Protein AF-A0A9P9Z491-F1 (afdb_monomer_lite)

Sequence (140 aa):
MALYELAVFDPSDPVLDPMWRQGMFVIPFMTRLGITNSWGGWNISGGTVTNPGVACFGFGAFHVTGLYGPGIWVSDPYGLTGKVQAVNPAWGVDGFDPFVPGGIASHHIAAGTLGILAGLFHLSVRPPQRLYKGITYGQY

Structure (mmCIF, N/CA/C/O backbone):
data_AF-A0A9P9Z491-F1
#
_entry.id   AF-A0A9P9Z491-F1
#
loop_
_atom_site.group_PDB
_atom_site.id
_atom_site.type_symbol
_atom_site.label_atom_id
_atom_site.label_alt_id
_atom_site.label_comp_id
_atom_site.label_asym_id
_atom_site.label_entity_id
_atom_site.label_seq_id
_atom_site.pdbx_PDB_ins_code
_atom_site.Cartn_x
_atom_site.Cartn_y
_atom_site.Cartn_z
_atom_site.occupancy
_atom_site.B_iso_or_equiv
_atom_site.auth_seq_id
_atom_site.auth_comp_id
_atom_site.auth_asym_id
_atom_site.auth_atom_id
_atom_site.pdbx_PDB_model_num
ATOM 1 N N . MET A 1 1 ? -4.347 20.449 3.628 1.00 93.38 1 MET A N 1
ATOM 2 C CA . MET A 1 1 ? -5.494 19.524 3.729 1.00 93.38 1 MET A CA 1
ATOM 3 C C . MET A 1 1 ? -5.499 18.775 5.056 1.00 93.38 1 MET A C 1
ATOM 5 O O . MET A 1 1 ? -6.375 19.044 5.856 1.00 93.38 1 MET A O 1
ATOM 9 N N . ALA A 1 2 ? -4.488 17.947 5.347 1.00 87.31 2 ALA A N 1
ATOM 10 C CA . ALA A 1 2 ? -4.402 17.155 6.586 1.00 87.31 2 ALA A CA 1
ATOM 11 C C . ALA A 1 2 ? -4.655 17.939 7.890 1.00 87.31 2 ALA A C 1
ATOM 13 O O . ALA A 1 2 ? -5.445 17.513 8.721 1.00 87.31 2 ALA A O 1
ATOM 14 N N . LEU A 1 3 ? -4.025 19.109 8.047 1.00 90.94 3 LEU A N 1
ATOM 15 C CA . LEU A 1 3 ? -4.197 19.953 9.237 1.00 90.94 3 LEU A CA 1
ATOM 16 C C . LEU A 1 3 ? -5.621 20.504 9.392 1.00 90.94 3 LEU A C 1
ATOM 18 O O . LEU A 1 3 ? -6.074 20.690 10.513 1.00 90.94 3 LEU A O 1
ATOM 22 N N . TYR A 1 4 ? -6.310 20.771 8.279 1.00 94.69 4 TYR A N 1
ATOM 23 C CA . TYR A 1 4 ? -7.694 21.239 8.310 1.00 94.69 4 TYR A CA 1
ATOM 24 C C . TYR A 1 4 ? -8.618 20.119 8.780 1.00 94.69 4 TYR A C 1
ATOM 26 O O . TYR A 1 4 ? -9.371 20.327 9.721 1.00 94.69 4 TYR A O 1
ATOM 34 N N . GLU A 1 5 ? -8.495 18.927 8.186 1.00 93.56 5 GLU A N 1
ATOM 35 C CA . GLU A 1 5 ? -9.262 17.749 8.605 1.00 93.56 5 GLU A CA 1
ATOM 36 C C . GLU A 1 5 ? -9.045 17.440 10.086 1.00 93.56 5 GLU A C 1
ATOM 38 O O . GLU A 1 5 ? -10.010 17.288 10.820 1.00 93.56 5 GLU A O 1
ATOM 43 N N . LEU A 1 6 ? -7.798 17.470 10.566 1.00 88.69 6 LEU A N 1
ATOM 44 C CA . LEU A 1 6 ? -7.499 17.246 11.982 1.00 88.69 6 LEU A CA 1
ATOM 45 C C . LEU A 1 6 ? -8.142 18.285 12.918 1.00 88.69 6 LEU A C 1
ATOM 47 O O . LEU A 1 6 ? -8.464 17.954 14.053 1.00 88.69 6 LEU A O 1
ATOM 51 N N . ALA A 1 7 ? -8.313 19.531 12.470 1.00 91.06 7 ALA A N 1
ATOM 52 C CA . ALA A 1 7 ? -8.893 20.598 13.284 1.00 91.06 7 ALA A CA 1
ATOM 53 C C . ALA A 1 7 ? -10.424 20.514 13.407 1.00 91.06 7 ALA A C 1
ATOM 55 O O . ALA A 1 7 ? -10.982 21.118 14.321 1.00 91.06 7 ALA A O 1
ATOM 56 N N . VAL A 1 8 ? -11.096 19.811 12.489 1.0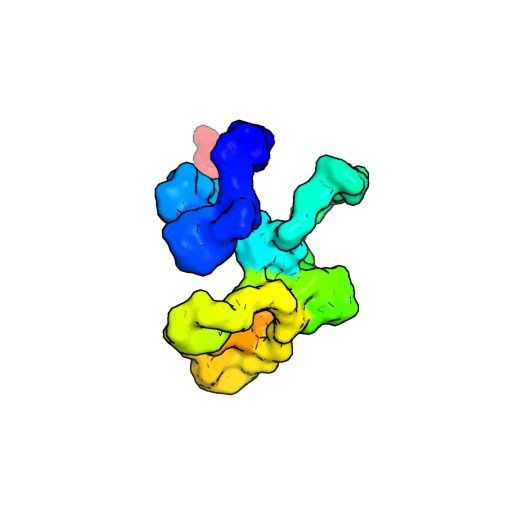0 93.62 8 VAL A N 1
ATOM 57 C CA . VAL A 1 8 ? -12.566 19.690 12.458 1.00 93.62 8 VAL A CA 1
ATOM 58 C C . VAL A 1 8 ? -13.068 18.267 12.715 1.00 93.62 8 VAL A C 1
ATOM 60 O O . VAL A 1 8 ? -14.266 18.086 12.900 1.00 93.62 8 VAL A O 1
ATOM 63 N N . PHE A 1 9 ? -12.178 17.272 12.713 1.00 89.31 9 PHE A N 1
ATOM 64 C CA . PHE A 1 9 ? -12.508 15.869 12.949 1.00 89.31 9 PHE A CA 1
ATOM 65 C C . PHE A 1 9 ? -12.934 15.628 14.404 1.00 89.31 9 PHE A C 1
ATOM 67 O O . PHE A 1 9 ? -12.196 15.967 15.331 1.00 89.31 9 PHE A O 1
ATOM 74 N N . ASP A 1 10 ? -14.092 14.994 14.595 1.00 89.56 10 ASP A N 1
ATOM 75 C CA . ASP A 1 10 ? -14.580 14.513 15.887 1.00 89.56 10 ASP A CA 1
ATOM 76 C C . ASP A 1 10 ? -14.258 13.012 16.049 1.00 89.56 10 ASP A C 1
ATOM 78 O O . ASP A 1 10 ? -14.845 12.172 15.366 1.00 89.56 10 ASP A O 1
ATOM 82 N N . PRO A 1 11 ? -13.329 12.628 16.941 1.00 89.31 11 PRO A N 1
ATOM 83 C CA . PRO A 1 11 ? -12.970 11.229 17.152 1.00 89.31 11 PRO A CA 1
ATOM 84 C C . PRO A 1 11 ? -13.866 10.495 18.170 1.00 89.31 11 PRO A C 1
ATOM 86 O O . PRO A 1 11 ? -13.538 9.364 18.533 1.00 89.31 11 PRO A O 1
ATOM 89 N N . SER A 1 12 ? -14.926 11.120 18.700 1.00 87.62 12 SER A N 1
ATOM 90 C CA . SER A 1 12 ? -15.662 10.618 19.872 1.00 87.62 12 SER A CA 1
ATOM 91 C C . SER A 1 12 ? -16.488 9.350 19.626 1.00 87.62 12 SER A C 1
ATOM 93 O O . SER A 1 12 ? -16.580 8.515 20.530 1.00 87.62 12 SER A O 1
ATOM 95 N N . ASP A 1 13 ? -17.044 9.170 18.424 1.00 86.94 13 ASP A N 1
ATOM 96 C CA . ASP A 1 13 ? -17.876 8.012 18.075 1.00 86.94 13 ASP A CA 1
ATOM 97 C C . ASP A 1 13 ? -17.468 7.381 16.730 1.00 86.94 13 ASP A C 1
ATOM 99 O O . ASP A 1 13 ? -18.005 7.723 15.673 1.00 86.94 13 ASP A O 1
ATOM 103 N N . PRO A 1 14 ? -16.556 6.392 16.739 1.00 84.81 14 PRO A N 1
ATOM 104 C CA . PRO A 1 14 ? -16.153 5.697 15.520 1.00 84.81 14 PRO A CA 1
ATOM 105 C C . PRO A 1 14 ? -17.231 4.750 14.962 1.00 84.81 14 PRO A C 1
ATOM 107 O O . PRO A 1 14 ? -17.039 4.212 13.870 1.00 84.81 14 PRO A O 1
ATOM 110 N N . VAL A 1 15 ? -18.330 4.507 15.689 1.00 83.38 15 VAL A N 1
ATOM 111 C CA . VAL A 1 15 ? -19.406 3.593 15.280 1.00 83.38 15 VAL A CA 1
ATOM 112 C C . VAL A 1 15 ? -20.465 4.344 14.479 1.00 83.38 15 VAL A C 1
ATOM 114 O O . VAL A 1 15 ? -20.801 3.928 13.368 1.00 83.38 15 VAL A O 1
ATOM 117 N N . LEU A 1 16 ? -21.001 5.440 15.022 1.00 92.25 16 LEU A N 1
ATOM 118 C CA . LEU A 1 16 ? -22.120 6.165 14.410 1.00 92.25 16 LEU A CA 1
ATOM 119 C C . LEU A 1 16 ? -21.699 7.435 13.670 1.00 92.25 16 LEU A C 1
ATOM 121 O O . LEU A 1 16 ? -22.436 7.859 12.772 1.00 92.25 16 LEU A O 1
ATOM 125 N N . ASP A 1 17 ? -20.524 7.989 13.977 1.00 90.69 17 ASP A N 1
ATOM 126 C CA . ASP A 1 17 ? -19.965 9.155 13.289 1.00 90.69 17 ASP A CA 1
ATOM 127 C C . ASP A 1 17 ? -18.506 8.957 12.815 1.00 90.69 17 ASP A C 1
ATOM 129 O O . ASP A 1 17 ? -17.597 9.695 13.188 1.00 90.69 17 ASP A O 1
ATOM 133 N N . PRO A 1 18 ? -18.232 7.944 11.973 1.00 88.81 18 PRO A N 1
ATOM 134 C CA . PRO A 1 18 ? -16.890 7.691 11.454 1.00 88.81 18 PRO A CA 1
ATOM 135 C C . PRO A 1 18 ? -16.416 8.765 10.458 1.00 88.81 18 PRO A C 1
ATOM 137 O O . PRO A 1 18 ? -17.203 9.486 9.848 1.00 88.81 18 PRO A O 1
ATOM 140 N N . MET A 1 19 ? -15.107 8.772 10.173 1.00 91.31 19 MET A N 1
ATOM 141 C CA . MET A 1 19 ? -14.422 9.743 9.294 1.00 91.31 19 MET A CA 1
ATOM 142 C C . MET A 1 19 ? -15.110 10.020 7.941 1.00 91.31 19 MET A C 1
ATOM 144 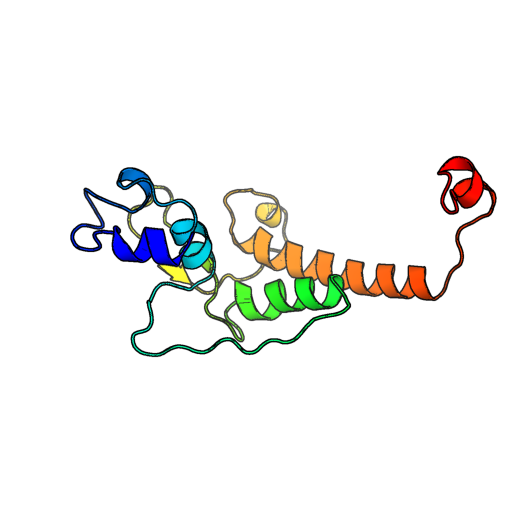O O . MET A 1 19 ? -15.073 11.144 7.443 1.00 91.31 19 MET A O 1
ATOM 148 N N . TRP A 1 20 ? -15.764 9.017 7.346 1.00 92.25 20 TRP A N 1
ATOM 149 C CA . TRP A 1 20 ? -16.459 9.156 6.063 1.00 92.25 20 TRP A CA 1
ATOM 150 C C . TRP A 1 20 ? -17.812 9.880 6.165 1.00 92.25 20 TRP A C 1
ATOM 152 O O . TRP A 1 20 ? -18.288 10.387 5.153 1.00 92.25 20 TRP A O 1
ATOM 162 N N . ARG A 1 21 ? -18.424 9.975 7.356 1.00 94.44 21 ARG A N 1
ATOM 163 C CA . ARG A 1 21 ? -19.617 10.809 7.601 1.00 94.44 21 ARG A CA 1
ATOM 164 C C . ARG A 1 21 ? -19.276 12.278 7.807 1.00 94.44 21 ARG A C 1
ATOM 166 O O . ARG A 1 21 ? -20.057 13.139 7.417 1.00 94.44 21 ARG A O 1
ATOM 173 N N . GLN A 1 22 ? -18.088 12.555 8.333 1.00 90.75 22 GLN A N 1
ATOM 174 C CA . GLN A 1 22 ? -17.620 13.911 8.628 1.00 90.75 22 GLN A CA 1
ATOM 175 C C . GLN A 1 22 ? -16.947 14.607 7.431 1.00 90.75 22 GLN A C 1
ATOM 177 O O . GLN A 1 22 ? -16.456 15.726 7.553 1.00 90.75 22 GLN A O 1
ATOM 182 N N . GLY A 1 23 ? -16.899 13.963 6.259 1.00 95.06 23 GLY A N 1
ATOM 183 C CA . GLY A 1 23 ? -16.290 14.536 5.054 1.00 95.06 23 GLY A CA 1
ATOM 184 C C . GLY A 1 23 ? -14.757 14.541 5.063 1.00 95.06 23 GLY A C 1
ATOM 185 O O . GLY A 1 23 ? -14.148 15.358 4.373 1.00 95.06 23 GLY A O 1
ATOM 186 N N . MET A 1 24 ? -14.122 13.648 5.832 1.00 91.56 24 MET A N 1
ATOM 187 C CA . MET A 1 24 ? -12.662 13.525 5.846 1.00 91.56 24 MET A CA 1
ATOM 188 C C . MET A 1 24 ? -12.174 12.857 4.559 1.00 91.56 24 MET A C 1
ATOM 190 O O . MET A 1 24 ? -12.639 11.774 4.199 1.00 91.56 24 MET A O 1
ATOM 194 N N . PHE A 1 25 ? -11.218 13.481 3.872 1.00 94.31 25 PHE A N 1
ATOM 195 C CA . PHE A 1 25 ? -10.713 13.017 2.585 1.00 94.31 25 PHE A CA 1
ATOM 196 C C . PHE A 1 25 ? -9.311 12.418 2.680 1.00 94.31 25 PHE A C 1
ATOM 198 O O . PHE A 1 25 ? -9.081 11.352 2.119 1.00 94.31 25 PHE A O 1
ATOM 205 N N . VAL A 1 26 ? -8.373 13.049 3.392 1.00 92.56 26 VAL A N 1
ATOM 206 C CA . VAL A 1 26 ? -6.978 12.585 3.475 1.00 92.56 26 VAL A CA 1
ATOM 207 C C . VAL A 1 26 ? -6.692 11.703 4.692 1.00 92.56 26 VAL A C 1
ATOM 209 O O . VAL A 1 26 ? -5.807 10.849 4.607 1.00 92.56 26 VAL A O 1
ATOM 212 N N . ILE A 1 27 ? -7.447 11.836 5.789 1.00 82.75 27 ILE A N 1
ATOM 213 C CA . ILE A 1 27 ? -7.328 10.962 6.973 1.00 82.75 27 ILE A CA 1
ATOM 214 C C . ILE A 1 27 ? -7.498 9.465 6.623 1.00 82.75 27 ILE A C 1
ATOM 216 O O . ILE A 1 27 ? -6.644 8.684 7.050 1.00 82.75 27 ILE A O 1
ATOM 220 N N . PRO A 1 28 ? -8.476 9.028 5.796 1.00 87.62 28 PRO A N 1
ATOM 221 C CA . PRO A 1 28 ? -8.592 7.622 5.388 1.00 87.62 28 PRO A CA 1
ATOM 222 C C . PRO A 1 28 ? -7.340 7.051 4.697 1.00 87.62 28 PRO A C 1
ATOM 224 O O . PRO A 1 28 ? -7.022 5.871 4.837 1.00 87.62 28 PRO A O 1
ATOM 227 N N . PHE A 1 29 ? -6.596 7.873 3.947 1.00 89.44 29 PHE A N 1
ATOM 228 C CA . PHE A 1 29 ? -5.366 7.429 3.279 1.00 89.44 29 PHE A CA 1
ATOM 229 C C . PHE A 1 29 ? -4.208 7.254 4.265 1.00 89.44 29 PHE A C 1
ATOM 231 O O . PHE A 1 29 ? -3.390 6.350 4.098 1.00 89.44 29 PHE A O 1
ATOM 238 N N . MET A 1 30 ? -4.148 8.090 5.304 1.00 86.12 30 MET A N 1
ATOM 239 C CA . MET A 1 30 ? -3.152 7.976 6.373 1.00 86.12 30 MET A CA 1
ATOM 240 C C . MET A 1 30 ? -3.408 6.729 7.227 1.00 86.12 30 MET A C 1
ATOM 242 O O . MET A 1 30 ? -2.491 5.933 7.448 1.00 86.12 30 MET A O 1
ATOM 246 N N . THR A 1 31 ? -4.662 6.506 7.635 1.00 78.38 31 THR A N 1
ATOM 247 C CA . THR A 1 31 ? -5.053 5.345 8.454 1.00 78.38 31 THR A CA 1
ATOM 248 C C . THR A 1 31 ? -4.876 4.027 7.706 1.00 78.38 31 THR A C 1
ATOM 250 O O . THR A 1 31 ? -4.430 3.043 8.299 1.00 78.38 31 THR A O 1
ATOM 253 N N . ARG A 1 32 ? -5.098 4.014 6.382 1.00 87.12 32 ARG A N 1
ATOM 254 C CA . ARG A 1 32 ? -4.829 2.853 5.517 1.00 87.12 32 ARG A CA 1
ATOM 255 C C . ARG A 1 32 ? -3.388 2.343 5.615 1.00 87.12 32 ARG A C 1
ATOM 257 O O . ARG A 1 32 ? -3.169 1.138 5.498 1.00 87.12 32 ARG A O 1
ATOM 264 N N . LEU A 1 33 ? -2.420 3.238 5.809 1.00 87.69 33 LEU A N 1
ATOM 265 C CA . LEU A 1 33 ? -0.987 2.923 5.810 1.00 87.69 33 LEU A CA 1
ATOM 266 C C . LEU A 1 33 ? -0.375 2.839 7.213 1.00 87.69 33 LEU A C 1
ATOM 268 O O . LEU A 1 33 ? 0.847 2.836 7.346 1.00 87.69 33 LEU A O 1
ATOM 272 N N . GLY A 1 34 ? -1.203 2.748 8.253 1.00 74.75 34 GLY A N 1
ATOM 273 C CA . GLY A 1 34 ? -0.722 2.535 9.615 1.00 74.75 34 GLY A CA 1
ATOM 274 C C . GLY A 1 34 ? -0.544 3.801 10.448 1.00 74.75 34 GLY A C 1
ATOM 275 O O . GLY A 1 34 ? -0.110 3.702 11.593 1.00 74.75 34 GLY A O 1
ATOM 276 N N . ILE A 1 35 ? -0.902 4.981 9.929 1.00 74.44 35 ILE A N 1
ATOM 277 C CA . ILE A 1 35 ? -0.940 6.212 10.729 1.00 74.44 35 ILE A CA 1
ATOM 278 C C . ILE A 1 35 ? -2.306 6.290 11.416 1.00 74.44 35 ILE A C 1
ATOM 280 O O . ILE A 1 35 ? -3.258 6.847 10.876 1.00 74.44 35 ILE A O 1
ATOM 284 N N . THR A 1 36 ? -2.412 5.694 12.603 1.00 63.44 36 THR A N 1
ATOM 285 C CA . THR A 1 36 ? -3.654 5.681 13.404 1.00 63.44 36 THR A CA 1
ATOM 286 C C . THR A 1 36 ? -3.641 6.668 14.566 1.00 63.44 36 THR A C 1
ATOM 288 O O . THR A 1 36 ? -4.670 6.865 15.201 1.00 63.44 36 THR A O 1
ATOM 291 N N . ASN A 1 37 ? -2.492 7.288 14.847 1.00 50.97 37 ASN A N 1
ATOM 292 C CA . ASN A 1 37 ? -2.288 8.164 15.996 1.00 50.97 37 ASN A CA 1
ATOM 293 C C . ASN A 1 37 ? -1.740 9.518 15.514 1.00 50.97 37 ASN A C 1
ATOM 295 O O . ASN A 1 37 ? -0.849 9.550 14.664 1.00 50.97 37 ASN A O 1
ATOM 299 N N . SER A 1 38 ? -2.265 10.629 16.042 1.00 43.88 38 SER A N 1
ATOM 300 C CA . SER A 1 38 ? -1.726 11.974 15.793 1.00 43.88 38 SER A CA 1
ATOM 301 C C . SER A 1 38 ? -0.579 12.278 16.754 1.00 43.88 38 SER A C 1
ATOM 303 O O . SER A 1 38 ? -0.350 11.543 17.720 1.00 43.88 38 SER A O 1
ATOM 305 N N . TRP A 1 39 ? 0.131 13.381 16.514 1.00 46.91 39 TRP A N 1
ATOM 306 C CA . TRP A 1 39 ? 1.210 13.761 17.392 1.00 46.91 39 TRP A CA 1
ATOM 307 C C . TRP A 1 39 ? 1.211 15.280 17.771 1.00 46.91 39 TRP A C 1
ATOM 309 O O . TRP A 1 39 ? 1.261 16.147 16.917 1.00 46.91 39 TRP A O 1
ATOM 319 N N . GLY A 1 40 ? 1.203 15.741 19.026 1.00 53.09 40 GLY A N 1
ATOM 320 C CA . GLY A 1 40 ? 1.228 14.990 20.280 1.00 53.09 40 GLY A CA 1
ATOM 321 C C . GLY A 1 40 ? 2.508 14.172 20.503 1.00 53.09 40 GLY A C 1
ATOM 322 O O . GLY A 1 40 ? 2.532 13.399 21.451 1.00 53.09 40 GLY A O 1
ATOM 323 N N . GLY A 1 41 ? 3.534 14.318 19.630 1.00 37.03 41 GLY A N 1
ATOM 324 C CA . GLY A 1 41 ? 4.777 13.506 19.538 1.00 37.03 41 GLY A CA 1
ATOM 325 C C . GLY A 1 41 ? 5.249 12.989 18.135 1.00 37.03 41 GLY A C 1
ATOM 326 O O . GLY A 1 41 ? 5.239 11.777 17.973 1.00 37.03 41 GLY A O 1
ATOM 327 N N . TRP A 1 42 ? 5.635 13.834 17.138 1.00 35.41 42 TRP A N 1
ATOM 328 C CA . TRP A 1 42 ? 5.964 13.453 15.719 1.00 35.41 42 TRP A CA 1
ATOM 329 C C . TRP A 1 42 ? 7.409 13.598 15.183 1.00 35.41 42 TRP A C 1
ATOM 331 O O . TRP A 1 42 ? 8.200 14.307 15.790 1.00 35.41 42 TRP A O 1
ATOM 341 N N . ASN A 1 43 ? 7.729 12.988 14.006 1.00 36.59 43 ASN A N 1
ATOM 342 C CA . ASN A 1 43 ? 8.908 13.227 13.118 1.00 36.59 43 ASN A CA 1
ATOM 343 C C . ASN A 1 43 ? 8.665 12.907 11.597 1.00 36.59 43 ASN A C 1
ATOM 345 O O . ASN A 1 43 ? 7.961 11.955 11.269 1.00 36.59 43 ASN A O 1
ATOM 349 N N . ILE A 1 44 ? 9.307 13.671 10.685 1.00 44.28 44 ILE A N 1
ATOM 350 C CA . ILE A 1 44 ? 9.365 13.542 9.212 1.00 44.28 44 ILE A CA 1
ATOM 351 C C . ILE A 1 44 ? 10.839 13.558 8.706 1.00 44.28 44 ILE A C 1
ATOM 353 O O . ILE A 1 44 ? 11.471 14.607 8.601 1.00 44.28 44 ILE A O 1
ATOM 357 N N . SER A 1 45 ? 11.443 12.404 8.396 1.00 36.38 45 SER A N 1
ATOM 358 C CA . SER A 1 45 ? 12.830 12.341 7.890 1.00 36.38 45 SER A CA 1
ATOM 359 C C . SER A 1 45 ? 12.872 12.253 6.359 1.00 36.38 45 SER A C 1
ATOM 361 O O . SER A 1 45 ? 12.700 11.197 5.753 1.00 36.38 45 SER A O 1
ATOM 363 N N . GLY A 1 46 ? 13.097 13.416 5.739 1.00 35.56 46 GLY A N 1
ATOM 364 C CA . GLY A 1 46 ? 13.162 13.632 4.293 1.00 35.56 46 GLY A CA 1
ATOM 365 C C . GLY A 1 46 ? 14.346 12.957 3.597 1.00 35.56 46 GLY A C 1
ATOM 366 O O . GLY A 1 46 ? 15.409 13.553 3.444 1.00 35.56 46 GLY A O 1
ATOM 367 N N . GLY A 1 47 ? 14.122 11.741 3.099 1.00 34.88 47 GLY A N 1
ATOM 368 C CA . GLY A 1 47 ? 14.987 11.071 2.130 1.00 34.88 47 GLY A CA 1
ATOM 369 C C . GLY A 1 47 ? 14.298 10.940 0.771 1.00 34.88 47 GLY A C 1
ATOM 370 O O . GLY A 1 47 ? 13.190 10.421 0.671 1.00 34.88 47 GLY A O 1
ATOM 371 N N . THR A 1 48 ? 14.956 11.389 -0.293 1.00 35.34 48 THR A N 1
ATOM 372 C CA . THR A 1 48 ? 14.524 11.150 -1.676 1.00 35.34 48 THR A CA 1
ATOM 373 C C . THR A 1 48 ? 15.060 9.804 -2.164 1.00 35.34 48 THR A C 1
ATOM 375 O O . THR A 1 48 ? 16.275 9.618 -2.223 1.00 35.34 48 THR A O 1
ATOM 378 N N . VAL A 1 49 ? 14.178 8.876 -2.552 1.00 41.25 49 VAL A N 1
ATOM 379 C CA . VAL A 1 49 ? 14.566 7.607 -3.194 1.00 41.25 49 VAL A CA 1
ATOM 380 C C . VAL 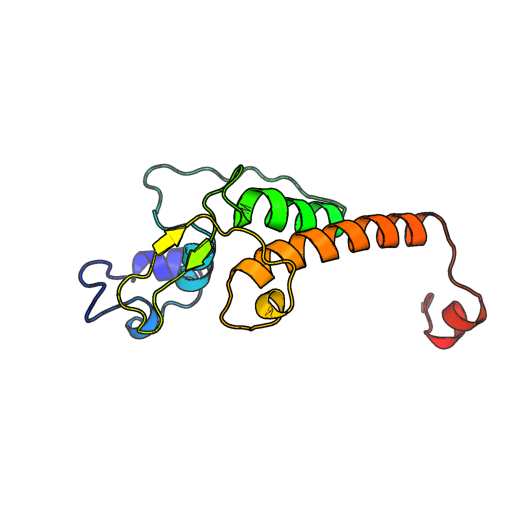A 1 49 ? 14.561 7.796 -4.714 1.00 41.25 49 VAL A C 1
ATOM 382 O O . VAL A 1 49 ? 13.514 8.020 -5.313 1.00 41.25 49 VAL A O 1
ATOM 385 N N . THR A 1 50 ? 15.730 7.703 -5.349 1.00 50.81 50 THR A N 1
ATOM 386 C CA . THR A 1 50 ? 15.944 7.939 -6.793 1.00 50.81 50 THR A CA 1
ATOM 387 C C . THR A 1 50 ? 15.714 6.707 -7.683 1.00 50.81 50 THR A C 1
ATOM 389 O O . THR A 1 50 ? 16.011 6.745 -8.874 1.00 50.81 50 THR A O 1
ATOM 392 N N . ASN A 1 51 ? 15.141 5.619 -7.152 1.00 64.62 51 ASN A N 1
ATOM 393 C CA . ASN A 1 51 ? 14.723 4.459 -7.944 1.00 64.62 51 ASN A CA 1
ATOM 394 C C . ASN A 1 51 ? 13.326 3.966 -7.504 1.00 64.62 51 ASN A C 1
ATOM 396 O O . ASN A 1 51 ? 13.202 3.418 -6.403 1.00 64.62 51 ASN A O 1
ATOM 400 N N . PRO A 1 52 ? 12.278 4.113 -8.342 1.00 72.62 52 PRO A N 1
ATOM 401 C CA . PRO A 1 52 ? 10.915 3.711 -7.989 1.00 72.62 52 PRO A CA 1
ATOM 402 C C . PRO A 1 52 ? 10.782 2.203 -7.723 1.00 72.62 52 PRO A C 1
ATOM 404 O O . PRO A 1 52 ? 9.940 1.805 -6.923 1.00 72.62 52 PRO A O 1
ATOM 407 N N . GLY A 1 53 ? 11.639 1.363 -8.319 1.00 77.19 53 GLY A N 1
ATOM 408 C CA . GLY A 1 53 ? 11.670 -0.077 -8.048 1.00 77.19 53 GLY A CA 1
ATOM 409 C C . GLY A 1 53 ? 12.138 -0.405 -6.627 1.00 77.19 53 GLY A C 1
ATOM 410 O O . GLY A 1 53 ? 11.519 -1.220 -5.949 1.00 77.19 53 GLY A O 1
ATOM 411 N N . VAL A 1 54 ? 13.176 0.285 -6.135 1.00 78.94 54 VAL A N 1
ATOM 412 C CA . VAL A 1 54 ? 13.674 0.121 -4.753 1.00 78.94 54 VAL A CA 1
ATOM 413 C C . VAL A 1 54 ? 12.630 0.591 -3.742 1.00 78.94 54 VAL A C 1
ATOM 415 O O . VAL A 1 54 ? 12.384 -0.099 -2.754 1.00 78.94 54 VAL A O 1
ATOM 418 N N . ALA A 1 55 ? 11.977 1.727 -4.009 1.00 82.69 55 ALA A N 1
ATOM 419 C CA . ALA A 1 55 ? 10.900 2.235 -3.161 1.00 82.69 55 ALA A CA 1
ATOM 420 C C . ALA A 1 55 ? 9.709 1.261 -3.103 1.00 82.69 55 ALA A C 1
ATOM 422 O O . ALA A 1 55 ? 9.226 0.944 -2.018 1.00 82.69 55 ALA A O 1
ATOM 423 N N . CYS A 1 56 ? 9.274 0.746 -4.259 1.00 88.31 56 CYS A N 1
ATOM 424 C CA . CYS A 1 56 ? 8.166 -0.204 -4.360 1.00 88.31 56 CYS A CA 1
ATOM 425 C C . CYS A 1 56 ? 8.472 -1.520 -3.629 1.00 88.31 56 CYS A C 1
ATOM 427 O O . CYS A 1 56 ? 7.679 -1.964 -2.797 1.00 88.31 56 CYS A O 1
ATOM 429 N N 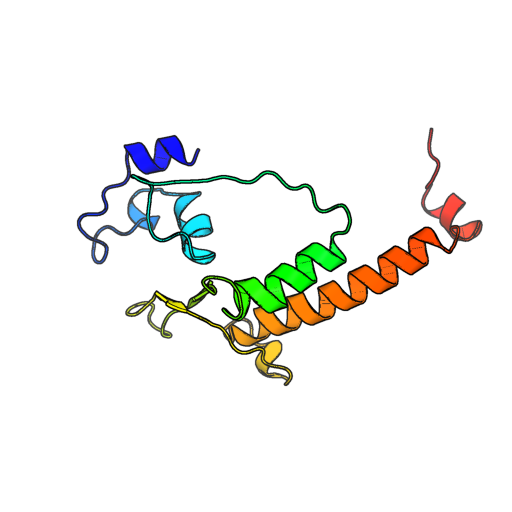. PHE A 1 57 ? 9.661 -2.090 -3.860 1.00 92.31 57 PHE A N 1
ATOM 430 C CA . PHE A 1 57 ? 10.103 -3.297 -3.165 1.00 92.31 57 PHE A CA 1
ATOM 431 C C . PHE A 1 57 ? 10.148 -3.075 -1.652 1.00 92.31 57 PHE A C 1
ATOM 433 O O . PHE A 1 57 ? 9.602 -3.879 -0.903 1.00 92.31 57 PHE A O 1
ATOM 440 N N . GLY A 1 58 ? 10.755 -1.974 -1.198 1.00 90.56 58 GLY A N 1
ATOM 441 C CA . GLY A 1 58 ? 10.862 -1.665 0.225 1.00 90.56 58 GLY A CA 1
ATOM 442 C C . GLY A 1 58 ? 9.498 -1.492 0.897 1.00 90.56 58 GLY A C 1
ATOM 443 O O . GLY A 1 58 ? 9.273 -2.025 1.983 1.00 90.56 58 GLY A O 1
ATOM 444 N N . PHE A 1 59 ? 8.557 -0.821 0.228 1.00 92.75 59 PHE A N 1
ATOM 445 C CA . PHE A 1 59 ? 7.187 -0.687 0.717 1.00 92.75 59 PHE A CA 1
ATOM 446 C C . PHE A 1 59 ? 6.506 -2.055 0.885 1.00 92.75 59 PHE A C 1
ATOM 448 O O . PHE A 1 59 ? 5.975 -2.345 1.955 1.00 92.75 59 PHE A O 1
ATOM 455 N N . GLY A 1 60 ? 6.578 -2.931 -0.120 1.00 95.06 60 GLY A N 1
ATOM 456 C CA . GLY A 1 60 ? 6.005 -4.277 -0.031 1.00 95.06 60 GLY A CA 1
ATOM 457 C C . GLY A 1 60 ? 6.687 -5.154 1.020 1.00 95.06 60 GLY A C 1
ATOM 458 O O . GLY A 1 60 ? 6.019 -5.727 1.874 1.00 95.06 60 GLY A O 1
ATOM 459 N N . ALA A 1 61 ? 8.017 -5.238 0.972 1.00 96.81 61 ALA A N 1
ATOM 460 C CA . ALA A 1 61 ? 8.816 -6.174 1.759 1.00 96.81 61 ALA A CA 1
ATOM 461 C C . ALA A 1 61 ? 8.914 -5.815 3.246 1.00 96.81 61 ALA A C 1
ATOM 463 O O . ALA A 1 61 ? 9.060 -6.722 4.066 1.00 96.81 61 ALA A O 1
ATOM 464 N N . PHE A 1 62 ? 8.843 -4.526 3.593 1.00 95.62 62 PHE A N 1
ATOM 465 C CA . PHE A 1 62 ? 9.041 -4.056 4.966 1.00 95.62 62 PHE A CA 1
ATOM 466 C C . PHE A 1 62 ? 7.800 -3.402 5.567 1.00 95.62 62 PHE A C 1
ATOM 468 O O . PHE A 1 62 ? 7.432 -3.738 6.694 1.00 95.62 62 PHE A O 1
ATOM 475 N N . HIS A 1 63 ? 7.160 -2.475 4.843 1.00 93.94 63 HIS A N 1
ATOM 476 C CA . HIS A 1 63 ? 6.024 -1.714 5.375 1.00 93.94 63 HIS A CA 1
ATOM 477 C C . HIS A 1 63 ? 4.756 -2.561 5.428 1.00 93.94 63 HIS A C 1
ATOM 479 O O . HIS A 1 63 ? 4.177 -2.710 6.499 1.00 93.94 63 HIS A O 1
ATOM 485 N N . VAL A 1 64 ? 4.341 -3.142 4.296 1.00 96.88 64 VAL A N 1
ATOM 486 C CA . VAL A 1 64 ? 3.078 -3.897 4.178 1.00 96.88 64 VAL A CA 1
ATOM 487 C C . VAL A 1 64 ? 3.124 -5.221 4.944 1.00 96.88 64 VAL A C 1
ATOM 489 O O . VAL A 1 64 ? 2.161 -5.584 5.619 1.00 96.88 64 VAL A O 1
ATOM 492 N N . THR A 1 65 ? 4.250 -5.932 4.882 1.00 97.75 65 THR A N 1
ATOM 493 C CA . THR A 1 65 ? 4.447 -7.202 5.604 1.00 97.75 65 THR A CA 1
ATOM 494 C C . THR A 1 65 ? 4.503 -7.035 7.116 1.00 97.75 65 THR A C 1
ATOM 496 O O . THR A 1 65 ? 4.405 -8.021 7.838 1.00 97.75 65 THR A O 1
ATOM 499 N N . GLY A 1 66 ? 4.692 -5.809 7.609 1.00 95.44 66 GLY A N 1
ATOM 500 C CA . GLY A 1 66 ? 4.933 -5.546 9.020 1.00 95.44 66 GLY A CA 1
ATOM 501 C C . GLY A 1 66 ? 6.315 -5.991 9.513 1.00 95.44 66 GLY A C 1
ATOM 502 O O . GLY A 1 66 ? 6.571 -5.939 10.711 1.00 95.44 66 GLY A O 1
ATOM 503 N N . LEU A 1 67 ? 7.219 -6.421 8.620 1.00 95.69 67 LEU A N 1
ATOM 504 C CA . LEU A 1 67 ? 8.567 -6.863 9.001 1.00 95.69 67 LEU A CA 1
ATOM 505 C C . LEU A 1 67 ? 9.398 -5.716 9.596 1.00 95.69 67 LEU A C 1
ATOM 507 O O . LEU A 1 67 ? 10.174 -5.927 10.525 1.00 95.69 67 LEU A O 1
ATOM 511 N N . TYR A 1 68 ? 9.247 -4.507 9.051 1.00 93.69 68 TYR A N 1
ATOM 512 C CA . TYR A 1 68 ? 9.907 -3.298 9.556 1.00 93.69 68 TYR A CA 1
ATOM 513 C C . TYR A 1 68 ? 9.013 -2.055 9.405 1.00 93.69 68 TYR A C 1
ATOM 515 O O . TYR A 1 68 ? 9.479 -0.938 9.197 1.00 93.69 68 TYR A O 1
ATOM 523 N N . GLY A 1 69 ? 7.699 -2.256 9.480 1.00 92.56 69 GLY A N 1
ATOM 524 C CA . GLY A 1 69 ? 6.695 -1.203 9.407 1.00 92.56 69 GLY A CA 1
ATOM 525 C C . GLY A 1 69 ? 5.395 -1.629 10.087 1.00 92.56 69 GLY A C 1
ATOM 526 O O . GLY A 1 69 ? 5.317 -2.726 10.634 1.00 92.56 69 GLY A O 1
ATOM 527 N N . PRO A 1 70 ? 4.370 -0.767 10.091 1.00 91.56 70 PRO A N 1
ATOM 528 C CA . PRO A 1 70 ? 3.136 -1.024 10.828 1.00 91.56 70 PRO A CA 1
ATOM 529 C C . PRO A 1 70 ? 2.206 -2.039 10.145 1.00 91.56 70 PRO A C 1
ATOM 531 O O . PRO A 1 70 ? 1.251 -2.493 10.768 1.00 91.56 70 PRO A O 1
ATOM 534 N N . GLY A 1 71 ? 2.449 -2.397 8.882 1.00 96.25 71 GLY A N 1
ATOM 535 C CA . GLY A 1 71 ? 1.472 -3.097 8.055 1.00 96.25 71 GLY A CA 1
ATOM 536 C C . GLY A 1 71 ? 0.470 -2.132 7.422 1.00 96.25 71 GLY A C 1
ATOM 537 O O . GLY A 1 71 ? 0.756 -0.949 7.212 1.00 96.25 71 GLY A O 1
ATOM 538 N N . ILE A 1 72 ? -0.715 -2.642 7.094 1.00 96.38 72 ILE A N 1
ATOM 539 C CA . ILE A 1 72 ? -1.794 -1.869 6.466 1.00 96.38 72 ILE A CA 1
ATOM 540 C C . ILE A 1 72 ? -3.134 -2.148 7.143 1.00 96.38 72 ILE A C 1
ATOM 542 O O . ILE A 1 72 ? -3.282 -3.110 7.897 1.00 96.38 72 ILE A O 1
ATOM 546 N N . TRP A 1 73 ? -4.123 -1.301 6.871 1.00 95.50 73 TRP A N 1
ATOM 547 C CA . TRP A 1 73 ? -5.494 -1.532 7.311 1.00 95.50 73 TRP A CA 1
ATOM 548 C C . TRP A 1 73 ? -6.112 -2.757 6.633 1.00 95.50 73 TRP A C 1
ATOM 550 O O . TRP A 1 73 ? -6.075 -2.888 5.408 1.00 95.50 73 TRP A O 1
ATOM 560 N N . VAL A 1 74 ? -6.737 -3.615 7.435 1.00 95.19 74 VAL A N 1
ATOM 561 C CA . VAL A 1 74 ? -7.521 -4.774 7.002 1.00 95.19 74 VAL A CA 1
ATOM 562 C C . VAL A 1 74 ? -8.749 -4.881 7.909 1.00 95.19 74 VAL A C 1
ATOM 564 O O . VAL A 1 74 ? -8.685 -4.545 9.092 1.00 95.19 74 VAL A O 1
ATOM 567 N N . SER A 1 75 ? -9.869 -5.361 7.377 1.00 94.19 75 SER A N 1
ATOM 568 C CA . SER A 1 75 ? -11.098 -5.596 8.139 1.00 94.19 75 SER A CA 1
ATOM 569 C C . SER A 1 75 ? -11.663 -6.985 7.883 1.00 94.19 75 SER A C 1
ATOM 571 O O . SER A 1 75 ? -11.242 -7.691 6.968 1.00 94.19 75 SER A O 1
ATOM 573 N N . ASP A 1 76 ? -12.637 -7.370 8.700 1.00 95.31 76 ASP A N 1
ATOM 574 C CA . ASP A 1 76 ? -13.545 -8.463 8.379 1.00 95.31 76 ASP A CA 1
ATOM 575 C C . ASP A 1 76 ? -14.457 -8.085 7.187 1.00 95.31 76 ASP A C 1
ATOM 577 O O . ASP A 1 76 ? -14.544 -6.902 6.824 1.00 95.31 76 ASP A O 1
ATOM 581 N N . PRO A 1 77 ? -15.168 -9.063 6.593 1.00 97.25 77 PRO A N 1
ATOM 582 C CA . PRO A 1 77 ? -16.038 -8.827 5.439 1.00 97.25 77 PRO A CA 1
ATOM 583 C C . PRO A 1 77 ? -17.195 -7.848 5.680 1.00 97.25 77 PRO A C 1
ATOM 585 O O . PRO A 1 77 ? -17.754 -7.333 4.716 1.00 97.25 77 PRO A O 1
ATOM 588 N N . TYR A 1 78 ? -17.565 -7.592 6.938 1.00 96.31 78 TYR A N 1
ATOM 589 C CA . TYR A 1 78 ? -18.648 -6.680 7.307 1.00 96.31 78 TYR A CA 1
ATOM 590 C C . TYR A 1 78 ? -18.140 -5.307 7.773 1.00 96.31 78 TYR A C 1
ATOM 592 O O . TYR A 1 78 ? -18.951 -4.427 8.052 1.00 96.31 78 TYR A O 1
ATOM 600 N N . GLY A 1 79 ? -16.819 -5.096 7.840 1.00 92.56 79 GLY A N 1
ATOM 601 C CA . GLY A 1 79 ? -16.222 -3.811 8.209 1.00 92.56 79 GLY A CA 1
ATOM 602 C C . GLY A 1 79 ? -16.406 -3.425 9.681 1.00 92.56 79 GLY A C 1
ATOM 603 O O . GLY A 1 79 ? -16.425 -2.238 9.995 1.00 92.56 79 GLY A O 1
ATOM 604 N N . LEU A 1 80 ? -16.546 -4.402 10.579 1.00 88.75 80 LEU A N 1
ATOM 605 C CA . LEU A 1 80 ? -16.845 -4.197 12.002 1.00 88.75 80 LEU A CA 1
ATOM 606 C C . LEU A 1 80 ? -15.595 -4.191 12.894 1.00 88.75 80 LEU A C 1
ATOM 608 O O . LEU A 1 80 ? -15.567 -3.537 13.932 1.00 88.75 80 LEU A O 1
ATOM 612 N N . THR A 1 81 ? -14.551 -4.919 12.507 1.00 92.44 81 THR A N 1
ATOM 613 C CA . THR A 1 81 ? -13.333 -5.151 13.298 1.00 92.44 81 THR A CA 1
ATOM 614 C C . THR A 1 81 ? -12.078 -4.729 12.540 1.00 92.44 81 THR A C 1
ATOM 616 O O . THR A 1 81 ? -11.054 -5.417 12.564 1.00 92.44 81 THR A O 1
ATOM 619 N N . GLY A 1 82 ? -12.165 -3.617 11.810 1.00 91.19 82 GLY A N 1
ATOM 620 C CA . GLY A 1 82 ? -11.042 -3.076 11.055 1.00 91.19 82 GLY A CA 1
ATOM 621 C C . GLY A 1 82 ? -9.895 -2.616 11.956 1.00 91.19 82 GLY A C 1
ATOM 622 O O . GLY A 1 82 ? -10.113 -1.980 12.987 1.00 91.19 82 GLY A O 1
ATOM 623 N N . LYS A 1 83 ? -8.665 -2.963 11.575 1.00 90.31 83 LYS A N 1
ATOM 624 C CA . LYS A 1 83 ? -7.441 -2.545 12.266 1.00 90.31 83 LYS A CA 1
ATOM 625 C C . LYS A 1 83 ? -6.239 -2.598 11.334 1.00 90.31 83 LYS A C 1
ATOM 627 O O . LYS A 1 83 ? -6.255 -3.255 10.294 1.00 90.31 83 LYS A O 1
ATOM 632 N N . VAL A 1 84 ? -5.163 -1.940 11.742 1.00 93.00 84 VAL A N 1
ATOM 633 C CA . VAL A 1 84 ? -3.859 -2.083 11.092 1.00 93.00 84 VAL A CA 1
ATOM 634 C C . VAL A 1 84 ? -3.230 -3.408 11.517 1.00 93.00 84 VAL A C 1
ATOM 636 O O . VAL A 1 84 ? -3.223 -3.738 12.704 1.00 93.00 84 VAL A O 1
ATOM 639 N N . GLN A 1 85 ? -2.722 -4.175 10.554 1.00 94.56 85 GLN A N 1
ATOM 640 C CA . GLN A 1 85 ? -1.997 -5.413 10.818 1.00 94.56 85 GLN A CA 1
ATOM 641 C C . GLN A 1 85 ? -0.973 -5.744 9.729 1.00 94.56 85 GLN A C 1
ATOM 643 O O . GLN A 1 85 ? -1.062 -5.279 8.591 1.00 94.56 85 GLN A O 1
ATOM 648 N N . ALA A 1 86 ? -0.010 -6.588 10.099 1.00 97.62 86 ALA A N 1
ATOM 649 C CA . ALA A 1 86 ? 0.922 -7.223 9.178 1.00 97.62 86 ALA A CA 1
ATOM 650 C C . ALA A 1 86 ? 0.178 -8.115 8.170 1.00 97.62 86 ALA A C 1
ATOM 652 O O . ALA A 1 86 ? -0.766 -8.822 8.532 1.00 97.62 86 ALA A O 1
ATOM 653 N N . VAL A 1 87 ? 0.624 -8.106 6.913 1.00 97.88 87 VAL A N 1
ATOM 654 C CA . VAL A 1 87 ? 0.021 -8.893 5.831 1.00 97.88 87 VAL A CA 1
ATOM 655 C C . VAL A 1 87 ? 1.052 -9.841 5.229 1.00 97.88 87 VAL A C 1
ATOM 657 O O . VAL A 1 87 ? 2.045 -9.413 4.645 1.00 97.88 87 VAL A O 1
ATOM 660 N N . ASN A 1 88 ? 0.800 -11.145 5.328 1.00 98.31 88 ASN A N 1
ATOM 661 C CA . ASN A 1 88 ? 1.636 -12.144 4.669 1.00 98.31 88 ASN A CA 1
ATOM 662 C C . ASN A 1 88 ? 1.369 -12.138 3.147 1.00 98.31 88 ASN A C 1
ATOM 664 O O . ASN A 1 88 ? 0.198 -12.142 2.757 1.00 98.31 88 ASN A O 1
ATOM 668 N N . PRO A 1 89 ? 2.399 -12.134 2.278 1.00 98.31 89 PRO A N 1
ATOM 669 C CA . PRO A 1 89 ? 2.190 -12.166 0.835 1.00 98.31 89 PRO A CA 1
ATOM 670 C C . PRO A 1 89 ? 1.539 -13.472 0.371 1.00 98.31 89 PRO A C 1
ATOM 672 O O . PRO A 1 89 ? 1.939 -14.564 0.777 1.00 98.31 89 PRO A O 1
ATOM 675 N N . ALA A 1 90 ? 0.572 -13.338 -0.535 1.00 98.38 90 ALA A N 1
ATOM 676 C CA . ALA A 1 90 ? -0.040 -14.447 -1.256 1.00 98.38 90 ALA A CA 1
ATOM 677 C C . ALA A 1 90 ? 0.615 -14.574 -2.637 1.00 98.38 90 ALA A C 1
ATOM 679 O O . ALA A 1 90 ? 0.626 -13.618 -3.415 1.00 98.38 90 ALA A O 1
ATOM 680 N N . TRP A 1 91 ? 1.180 -15.745 -2.928 1.00 98.25 91 TRP A N 1
ATOM 681 C CA . TRP A 1 91 ? 1.885 -16.028 -4.187 1.00 98.25 91 TRP A CA 1
ATOM 682 C C . TRP A 1 91 ? 1.082 -16.911 -5.150 1.00 98.25 91 TRP A C 1
ATOM 684 O O . TRP A 1 91 ? 1.523 -17.148 -6.273 1.00 98.25 91 TRP A O 1
ATOM 694 N N . GLY A 1 92 ? -0.064 -17.429 -4.701 1.00 97.88 92 GLY A N 1
ATOM 695 C CA . GLY A 1 92 ? -0.974 -18.224 -5.512 1.00 97.88 92 GLY A CA 1
ATOM 696 C C . GLY A 1 92 ? -1.931 -17.362 -6.335 1.00 97.88 92 GLY A C 1
ATOM 697 O O . GLY A 1 92 ? -1.781 -16.146 -6.458 1.00 97.88 92 GLY A O 1
ATOM 698 N N . VAL A 1 93 ? -2.949 -18.012 -6.902 1.00 97.81 93 VAL A N 1
ATOM 699 C CA . VAL A 1 93 ? -4.012 -17.339 -7.670 1.00 97.81 93 VAL A CA 1
ATOM 700 C C . VAL A 1 93 ? -4.857 -16.395 -6.810 1.00 97.81 93 VAL A C 1
ATOM 702 O O . VAL A 1 93 ? -5.391 -15.412 -7.312 1.00 97.81 93 VAL A O 1
ATOM 705 N N . ASP A 1 94 ? -4.928 -16.665 -5.509 1.00 97.56 94 ASP A N 1
ATOM 706 C CA . ASP A 1 94 ? -5.564 -15.830 -4.494 1.00 97.56 94 ASP A CA 1
ATOM 707 C C . ASP A 1 94 ? -4.898 -14.453 -4.363 1.00 97.56 94 ASP A C 1
ATOM 709 O O . ASP A 1 94 ? -5.563 -13.486 -4.011 1.00 97.56 94 ASP A O 1
ATOM 713 N N . GLY A 1 95 ? -3.621 -14.314 -4.736 1.00 97.69 95 GLY A N 1
ATOM 714 C CA . GLY A 1 95 ? -2.942 -13.017 -4.803 1.00 97.69 95 GLY A CA 1
ATOM 715 C C . GLY A 1 95 ? -3.509 -12.052 -5.855 1.00 97.69 95 GLY A C 1
ATOM 716 O O . GLY A 1 95 ? -3.178 -10.869 -5.827 1.00 97.69 95 GLY A O 1
ATOM 717 N N . PHE A 1 96 ? -4.361 -12.529 -6.769 1.00 97.81 96 PHE A N 1
ATOM 718 C CA . PHE A 1 96 ? -5.072 -11.699 -7.750 1.00 97.81 96 PHE A CA 1
ATOM 719 C C . PHE A 1 96 ? -6.525 -11.407 -7.352 1.00 97.81 96 PHE A C 1
ATOM 721 O O . PHE A 1 96 ? -7.200 -10.649 -8.051 1.00 97.81 96 PHE A O 1
ATOM 728 N N . ASP A 1 97 ? -7.014 -11.985 -6.250 1.00 98.19 97 ASP A N 1
ATOM 729 C CA . ASP A 1 97 ? -8.317 -11.634 -5.696 1.00 98.19 97 ASP A CA 1
ATOM 730 C C . ASP A 1 97 ? -8.239 -10.217 -5.093 1.00 98.19 97 ASP A C 1
ATOM 732 O O . ASP A 1 97 ? -7.430 -9.975 -4.189 1.00 98.19 97 ASP A O 1
ATOM 736 N N . PRO A 1 98 ? -9.063 -9.257 -5.558 1.00 97.38 98 PRO A N 1
ATOM 737 C CA . PRO A 1 98 ? -9.024 -7.878 -5.074 1.00 97.38 98 PRO A CA 1
ATOM 738 C C . PRO A 1 98 ? -9.378 -7.726 -3.585 1.00 97.38 98 PRO A C 1
ATOM 740 O O . PRO A 1 98 ? -9.136 -6.657 -3.021 1.00 97.38 98 PRO A O 1
ATOM 743 N N . PHE A 1 99 ? -9.934 -8.758 -2.944 1.00 97.56 99 PHE A N 1
ATOM 744 C CA . PHE A 1 99 ? -10.291 -8.758 -1.525 1.00 97.56 99 PHE A CA 1
ATOM 745 C C . PHE A 1 99 ? -9.309 -9.543 -0.642 1.00 97.56 99 PHE A C 1
ATOM 747 O O . PHE A 1 99 ? -9.467 -9.549 0.580 1.00 97.56 99 PHE A O 1
ATOM 754 N N . VAL A 1 100 ? -8.264 -10.152 -1.217 1.00 97.75 100 VAL A N 1
ATOM 755 C CA . VAL A 1 100 ? -7.194 -10.820 -0.461 1.00 97.75 100 VAL A CA 1
ATOM 756 C C . VAL A 1 100 ? -5.996 -9.870 -0.320 1.00 97.75 100 VAL A C 1
ATOM 758 O O . VAL A 1 100 ? -5.250 -9.643 -1.275 1.00 97.75 100 VAL A O 1
ATOM 761 N N . PRO A 1 101 ? -5.730 -9.318 0.882 1.00 97.69 101 PRO A N 1
ATOM 762 C CA . PRO A 1 101 ? -4.697 -8.296 1.064 1.00 97.69 101 PRO A CA 1
ATOM 763 C C . PRO A 1 101 ? -3.279 -8.817 0.794 1.00 97.69 101 PRO A C 1
ATOM 765 O O . PRO A 1 101 ? -2.396 -8.032 0.447 1.00 97.69 101 PRO A O 1
ATOM 768 N N . GLY A 1 102 ? -3.058 -10.134 0.894 1.00 98.12 102 GLY A N 1
ATOM 769 C CA . GLY A 1 102 ? -1.779 -10.769 0.567 1.00 98.12 102 GLY A CA 1
ATOM 770 C C . GLY A 1 102 ? -1.299 -10.478 -0.859 1.00 98.12 102 GLY A C 1
ATOM 771 O O . GLY A 1 102 ? -0.088 -10.410 -1.080 1.00 98.12 102 GLY A O 1
ATOM 772 N N . GLY A 1 103 ? -2.223 -10.221 -1.793 1.00 98.19 103 GLY A N 1
ATOM 773 C CA . GLY A 1 103 ? -1.917 -9.789 -3.158 1.00 98.19 103 GLY A CA 1
ATOM 774 C C . GLY A 1 103 ? -1.215 -8.431 -3.236 1.00 98.19 103 GLY A C 1
ATOM 775 O O . GLY A 1 103 ? -0.377 -8.199 -4.102 1.00 98.19 103 GLY A O 1
ATOM 776 N N . ILE A 1 104 ? -1.486 -7.527 -2.288 1.00 97.81 104 ILE A N 1
ATOM 777 C CA . ILE A 1 104 ? -0.856 -6.201 -2.239 1.00 97.81 104 ILE A CA 1
ATOM 778 C C . ILE A 1 104 ? 0.637 -6.343 -1.931 1.00 97.81 104 ILE A C 1
ATOM 780 O O . ILE A 1 104 ? 1.465 -5.713 -2.592 1.00 97.81 104 ILE A O 1
ATOM 784 N N . ALA A 1 105 ? 0.992 -7.167 -0.940 1.00 97.56 105 ALA A N 1
ATOM 785 C CA . ALA A 1 105 ? 2.384 -7.386 -0.556 1.00 97.56 105 ALA A CA 1
ATOM 786 C C . ALA A 1 105 ? 3.175 -8.066 -1.685 1.00 97.56 105 ALA A C 1
ATOM 788 O O . ALA A 1 105 ? 4.237 -7.573 -2.073 1.00 97.56 105 ALA A O 1
ATOM 789 N N . SER A 1 106 ? 2.641 -9.151 -2.259 1.00 98.44 106 SER A N 1
ATOM 790 C CA . SER A 1 106 ? 3.298 -9.871 -3.356 1.00 98.44 106 SER A CA 1
ATOM 791 C C . SER A 1 106 ? 3.436 -9.011 -4.614 1.00 98.44 106 SER A C 1
ATOM 793 O O . SER A 1 106 ? 4.508 -9.007 -5.223 1.00 98.44 106 SER A O 1
ATOM 795 N N . HIS A 1 107 ? 2.422 -8.205 -4.953 1.00 98.19 107 HIS A N 1
ATOM 796 C CA . HIS A 1 107 ? 2.488 -7.244 -6.054 1.00 98.19 107 HIS A CA 1
ATOM 797 C C . HIS A 1 107 ? 3.653 -6.261 -5.895 1.00 98.19 107 HIS A C 1
ATOM 799 O O . HIS A 1 107 ? 4.458 -6.124 -6.813 1.00 98.19 107 HIS A O 1
ATOM 805 N N . HIS A 1 108 ? 3.780 -5.597 -4.742 1.00 97.31 108 HIS A N 1
ATOM 806 C CA . HIS A 1 108 ? 4.834 -4.598 -4.526 1.00 97.31 108 HIS A CA 1
ATOM 807 C C . HIS A 1 108 ? 6.235 -5.215 -4.519 1.00 97.31 108 HIS A C 1
ATOM 809 O O . HIS A 1 108 ? 7.166 -4.645 -5.088 1.00 97.31 108 HIS A O 1
ATOM 815 N N . ILE A 1 109 ? 6.389 -6.405 -3.929 1.00 97.81 109 ILE A N 1
ATOM 816 C CA . ILE A 1 109 ? 7.659 -7.137 -3.956 1.00 97.81 109 ILE A CA 1
ATOM 817 C C . ILE A 1 109 ? 8.034 -7.476 -5.408 1.00 97.81 109 ILE A C 1
ATOM 819 O O . ILE A 1 109 ? 9.120 -7.115 -5.860 1.00 97.81 109 ILE A O 1
ATOM 823 N N . ALA A 1 110 ? 7.126 -8.100 -6.164 1.00 98.12 110 ALA A N 1
ATOM 824 C CA . ALA A 1 110 ? 7.395 -8.527 -7.536 1.00 98.12 110 ALA A CA 1
ATOM 825 C C . ALA A 1 110 ? 7.615 -7.343 -8.495 1.00 98.12 110 ALA A C 1
ATOM 827 O O . ALA A 1 110 ? 8.607 -7.309 -9.230 1.00 98.12 110 ALA A O 1
ATOM 828 N N . ALA A 1 111 ? 6.726 -6.345 -8.470 1.00 94.12 111 ALA A N 1
ATOM 829 C CA . ALA A 1 111 ? 6.826 -5.151 -9.305 1.00 94.12 111 ALA A CA 1
ATOM 830 C C . ALA A 1 111 ? 8.063 -4.314 -8.952 1.00 94.12 111 ALA A C 1
ATOM 832 O O . ALA A 1 111 ? 8.718 -3.784 -9.847 1.00 94.12 111 ALA A O 1
ATOM 833 N N . GLY A 1 112 ? 8.423 -4.231 -7.667 1.00 90.25 112 GLY A N 1
ATOM 834 C CA . GLY A 1 112 ? 9.637 -3.564 -7.210 1.00 90.25 112 GLY A CA 1
ATOM 835 C C . GLY A 1 112 ? 10.906 -4.222 -7.749 1.00 90.25 112 GLY A C 1
ATOM 836 O O . GLY A 1 112 ? 11.746 -3.541 -8.340 1.00 90.25 112 GLY A O 1
ATOM 837 N N . THR A 1 113 ? 11.020 -5.551 -7.639 1.00 95.12 113 THR A N 1
ATOM 838 C CA . THR A 1 113 ? 12.143 -6.308 -8.217 1.00 95.12 113 THR A CA 1
ATOM 839 C C . THR A 1 113 ? 12.236 -6.109 -9.731 1.00 95.12 113 THR A C 1
ATOM 841 O O . THR A 1 113 ? 13.313 -5.797 -10.242 1.00 95.12 113 THR A O 1
ATOM 844 N N . LEU A 1 114 ? 11.114 -6.214 -10.452 1.00 94.44 114 LEU A N 1
ATOM 845 C CA . LEU A 1 114 ? 11.088 -5.981 -11.897 1.00 94.44 114 LEU A CA 1
ATOM 846 C C . LEU A 1 114 ? 11.472 -4.536 -12.251 1.00 94.44 114 LEU A C 1
ATOM 848 O O . LEU A 1 114 ? 12.233 -4.320 -13.191 1.00 94.44 114 LEU A O 1
ATOM 852 N N . GLY A 1 115 ? 11.000 -3.554 -11.482 1.00 86.50 115 GLY A N 1
ATOM 853 C CA . GLY A 1 115 ? 11.321 -2.140 -11.666 1.00 86.50 115 GLY A CA 1
ATOM 854 C C . GLY A 1 115 ? 12.812 -1.839 -11.507 1.00 86.50 115 GLY A C 1
ATOM 855 O O . GLY A 1 115 ? 13.357 -1.046 -12.272 1.00 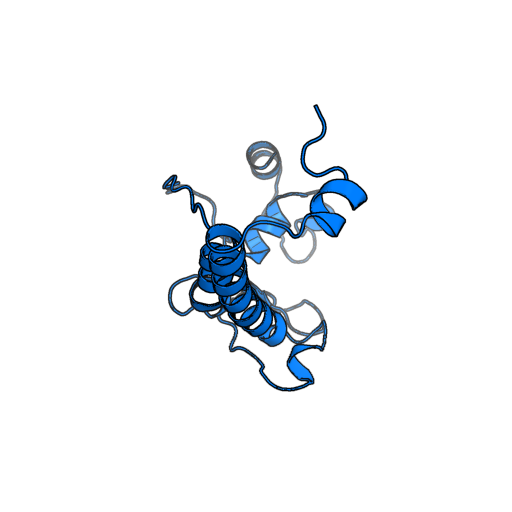86.50 115 GLY A O 1
ATOM 856 N N . ILE A 1 116 ? 13.502 -2.509 -10.575 1.00 84.19 116 ILE A N 1
ATOM 857 C CA . ILE A 1 116 ? 14.963 -2.397 -10.424 1.00 84.19 116 ILE A CA 1
ATOM 858 C C . ILE A 1 116 ? 15.668 -2.922 -11.679 1.00 84.19 116 ILE A C 1
ATOM 860 O O . ILE A 1 116 ? 16.519 -2.230 -12.238 1.00 84.19 116 ILE A O 1
ATOM 864 N N . LEU A 1 117 ? 15.296 -4.118 -12.147 1.00 91.88 117 LEU A N 1
ATOM 865 C CA . LEU A 1 117 ? 15.899 -4.733 -13.334 1.00 91.88 117 LEU A CA 1
ATOM 866 C C . LEU A 1 117 ? 15.638 -3.905 -14.601 1.00 91.88 117 LEU A C 1
ATOM 868 O O . LEU A 1 117 ? 16.562 -3.645 -15.371 1.00 91.88 117 LEU A O 1
ATOM 872 N N . ALA A 1 118 ? 14.405 -3.435 -14.793 1.00 82.69 118 ALA A N 1
ATOM 873 C CA . ALA A 1 118 ? 14.035 -2.578 -15.916 1.00 82.69 118 ALA A CA 1
ATOM 874 C C . ALA A 1 118 ? 14.753 -1.219 -15.860 1.00 82.69 118 ALA A C 1
ATOM 876 O O . ALA A 1 118 ? 15.233 -0.735 -16.883 1.00 82.69 118 ALA A O 1
ATOM 877 N N . GLY A 1 119 ? 14.892 -0.625 -14.671 1.00 80.38 119 GLY A N 1
ATOM 878 C CA . GLY A 1 119 ? 15.662 0.603 -14.474 1.00 80.38 119 GLY A CA 1
ATOM 879 C C . GLY A 1 119 ? 17.131 0.435 -14.870 1.00 80.38 119 GLY A C 1
ATOM 880 O O . GLY A 1 119 ? 17.663 1.248 -15.622 1.00 80.38 119 GLY A O 1
ATOM 881 N N . LEU A 1 120 ? 17.772 -0.658 -14.441 1.00 83.31 120 LEU A N 1
ATOM 882 C CA . LEU A 1 120 ? 19.149 -0.988 -14.831 1.00 83.31 120 LEU A CA 1
ATOM 883 C C . LEU A 1 120 ? 19.287 -1.211 -16.340 1.00 83.31 120 LEU A C 1
ATOM 885 O O . LEU A 1 120 ? 20.251 -0.740 -16.944 1.00 83.31 120 LEU A O 1
ATOM 889 N N . PHE A 1 121 ? 18.317 -1.882 -16.960 1.00 85.31 121 PHE A N 1
ATOM 890 C CA . PHE A 1 121 ? 18.270 -2.042 -18.410 1.00 85.31 121 PHE A CA 1
ATOM 891 C C . PHE A 1 121 ? 18.211 -0.684 -19.120 1.00 85.31 121 PHE A C 1
ATOM 893 O O . PHE A 1 121 ? 19.029 -0.421 -19.998 1.00 85.31 121 PHE A O 1
ATOM 900 N N . HIS A 1 122 ? 17.313 0.210 -18.701 1.00 81.56 122 HIS A N 1
ATOM 901 C CA . HIS A 1 122 ? 17.168 1.537 -19.305 1.00 81.56 122 HIS A CA 1
ATOM 902 C C . HIS A 1 122 ? 18.374 2.460 -19.077 1.00 81.56 122 HIS A C 1
ATOM 904 O O . HIS A 1 122 ? 18.625 3.334 -19.904 1.00 81.56 122 HIS A O 1
ATOM 910 N N . LEU A 1 123 ? 19.150 2.256 -18.008 1.00 80.31 123 LEU A N 1
ATOM 911 C CA . LEU A 1 123 ? 20.434 2.941 -17.808 1.00 80.31 123 LEU A CA 1
ATOM 912 C C . LEU A 1 123 ? 21.548 2.380 -18.702 1.00 80.31 123 LEU A C 1
ATOM 914 O O . LEU A 1 123 ? 22.472 3.102 -19.070 1.00 80.31 123 LEU A O 1
ATOM 918 N N . SER A 1 124 ? 21.460 1.098 -19.050 1.00 87.38 124 SER A N 1
ATOM 919 C CA . SER A 1 124 ? 22.510 0.371 -19.770 1.00 87.38 124 SER A CA 1
ATOM 920 C C . SER A 1 124 ? 22.297 0.348 -21.287 1.00 87.38 124 SER A C 1
ATOM 922 O O . SER A 1 124 ? 23.244 0.123 -22.039 1.00 87.38 124 SER A O 1
ATOM 924 N N . VAL A 1 125 ? 21.065 0.567 -21.759 1.00 88.44 125 VAL A N 1
ATOM 925 C CA . VAL A 1 125 ? 20.673 0.362 -23.160 1.00 88.44 125 VAL A CA 1
ATOM 926 C C . VAL A 1 125 ? 20.023 1.615 -23.739 1.00 88.44 125 VAL A C 1
ATOM 928 O O . VAL A 1 125 ? 19.015 2.112 -23.241 1.00 88.44 125 VAL A O 1
ATOM 931 N N . ARG A 1 126 ? 20.576 2.111 -24.853 1.00 93.19 126 ARG A N 1
ATOM 932 C CA . ARG A 1 126 ? 19.980 3.225 -25.607 1.00 93.19 126 ARG A CA 1
ATOM 933 C C . ARG A 1 126 ? 18.736 2.769 -26.384 1.00 93.19 126 ARG A C 1
ATOM 935 O O . ARG A 1 126 ? 18.725 1.646 -26.892 1.00 93.19 126 ARG A O 1
ATOM 942 N N . PRO A 1 127 ? 17.725 3.640 -26.570 1.00 91.69 127 PRO A N 1
ATOM 943 C CA . PRO A 1 127 ? 16.558 3.311 -27.379 1.00 91.69 127 PRO A CA 1
ATOM 944 C C . PRO A 1 127 ? 16.934 2.961 -28.832 1.00 91.69 127 PRO A C 1
ATOM 946 O O . PRO A 1 127 ? 17.745 3.664 -29.444 1.00 91.69 127 PRO A O 1
ATOM 949 N N . PRO A 1 128 ? 16.315 1.931 -29.436 1.00 96.25 128 PRO A N 1
ATOM 950 C CA . PRO A 1 128 ? 16.451 1.654 -30.862 1.00 96.25 128 PRO A CA 1
ATOM 951 C C . PRO A 1 128 ? 16.016 2.847 -31.720 1.00 96.25 128 PRO A C 1
ATOM 953 O O . PRO A 1 128 ? 15.000 3.483 -31.440 1.00 96.25 128 PRO A O 1
ATOM 956 N N . GLN A 1 129 ? 16.718 3.103 -32.830 1.00 93.75 129 GLN A N 1
ATOM 957 C CA . GLN A 1 129 ? 16.459 4.263 -33.697 1.00 93.75 129 GLN A CA 1
ATOM 958 C C . GLN A 1 129 ? 15.007 4.337 -34.203 1.00 93.75 129 GLN A C 1
ATOM 960 O O . GLN A 1 129 ? 14.447 5.428 -34.307 1.00 93.75 129 GLN A O 1
ATOM 965 N N . ARG A 1 130 ? 14.386 3.186 -34.506 1.00 96.56 130 ARG A N 1
ATOM 966 C CA . ARG A 1 130 ? 12.980 3.117 -34.941 1.00 96.56 130 ARG A CA 1
ATOM 967 C C . ARG A 1 130 ? 12.028 3.616 -33.856 1.00 96.56 130 ARG A C 1
ATOM 969 O O . ARG A 1 130 ? 11.151 4.414 -34.161 1.00 96.56 130 ARG A O 1
ATOM 976 N N . LEU A 1 131 ? 12.233 3.188 -32.608 1.00 91.88 131 LEU A N 1
ATOM 977 C CA . LEU A 1 131 ? 11.426 3.635 -31.473 1.00 91.88 131 LEU A CA 1
ATOM 978 C C . LEU A 1 131 ? 11.697 5.103 -31.169 1.00 91.88 131 LEU A C 1
ATOM 980 O O . LEU A 1 131 ? 10.751 5.872 -31.112 1.00 91.88 131 LEU A O 1
ATOM 984 N N . TYR A 1 132 ? 12.966 5.512 -31.092 1.00 90.44 132 TYR A N 1
ATOM 985 C CA . TYR A 1 132 ? 13.352 6.901 -30.828 1.00 90.44 132 TYR A CA 1
ATOM 986 C C . TYR A 1 132 ? 12.652 7.895 -31.767 1.00 90.44 132 TYR A C 1
ATOM 988 O O . TYR A 1 132 ? 12.138 8.919 -31.321 1.00 90.44 132 TYR A O 1
ATOM 996 N N . LYS A 1 133 ? 12.596 7.570 -33.066 1.00 91.50 133 LYS A N 1
ATOM 997 C CA . LYS A 1 133 ? 11.887 8.372 -34.071 1.00 91.50 133 LYS A CA 1
ATOM 998 C C . LYS A 1 133 ? 10.367 8.209 -33.984 1.00 91.50 133 LYS A C 1
ATOM 1000 O O . LYS A 1 133 ? 9.659 9.204 -34.048 1.00 91.50 133 LYS A O 1
ATOM 1005 N N . GLY A 1 134 ? 9.873 6.978 -33.840 1.00 94.38 134 GLY A N 1
ATOM 1006 C CA . GLY A 1 134 ? 8.442 6.664 -33.871 1.00 94.38 134 GLY A CA 1
ATOM 1007 C C . GLY A 1 134 ? 7.644 7.221 -32.692 1.00 94.38 134 GLY A C 1
ATOM 1008 O O . GLY A 1 134 ? 6.494 7.596 -32.883 1.00 94.38 134 GLY A O 1
ATOM 1009 N N . ILE A 1 135 ? 8.253 7.315 -31.503 1.00 90.12 135 ILE A N 1
ATOM 1010 C CA . ILE A 1 135 ? 7.630 7.906 -30.300 1.00 90.12 135 ILE A CA 1
ATOM 1011 C C . ILE A 1 135 ? 8.130 9.319 -30.009 1.00 90.12 135 ILE A C 1
ATOM 1013 O O . ILE A 1 135 ? 7.922 9.832 -28.913 1.00 90.12 135 ILE A O 1
ATOM 1017 N N . THR A 1 136 ? 8.844 9.920 -30.965 1.00 86.62 136 THR A N 1
ATOM 1018 C CA . THR A 1 136 ? 9.307 11.306 -30.874 1.00 86.62 136 THR A CA 1
ATOM 1019 C C . THR A 1 136 ? 10.074 11.608 -29.581 1.00 86.62 136 THR A C 1
ATOM 1021 O O . THR A 1 136 ? 9.899 12.650 -28.960 1.00 86.62 136 THR A O 1
ATOM 1024 N N . TYR A 1 137 ? 10.942 10.676 -29.173 1.00 72.31 137 TYR A N 1
ATOM 1025 C CA . TYR A 1 137 ? 11.556 10.662 -27.840 1.00 72.31 137 TYR A CA 1
ATOM 1026 C C . TYR A 1 137 ? 12.451 11.882 -27.555 1.00 72.31 137 TYR A C 1
ATOM 1028 O O . TYR A 1 137 ? 12.639 12.256 -26.405 1.00 72.31 137 TYR A O 1
ATOM 103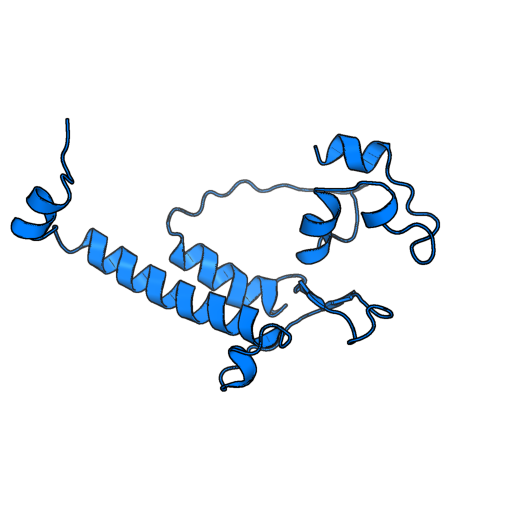6 N N . GLY A 1 138 ? 13.010 12.496 -28.600 1.00 78.81 138 GLY A N 1
ATOM 1037 C CA . GLY A 1 138 ? 13.880 13.671 -28.503 1.00 78.81 138 GLY A CA 1
ATOM 1038 C C . GLY A 1 138 ? 13.252 14.953 -29.034 1.00 78.81 138 GLY A C 1
ATOM 1039 O O . GLY A 1 138 ? 13.982 15.763 -29.597 1.00 78.81 138 GLY A O 1
ATOM 1040 N N . GLN A 1 139 ? 11.925 15.095 -28.961 1.00 68.44 139 GLN A N 1
ATOM 1041 C CA . GLN A 1 139 ? 11.258 16.313 -29.413 1.00 68.44 139 GLN A CA 1
ATOM 1042 C C . GLN A 1 139 ? 11.699 17.531 -28.593 1.00 68.44 139 GLN A C 1
ATOM 1044 O O . GLN A 1 139 ? 11.342 17.677 -27.425 1.00 68.44 139 GLN A O 1
ATOM 1049 N N . TYR A 1 140 ? 12.455 18.389 -29.277 1.00 57.16 140 TYR A N 1
ATOM 1050 C CA . TYR A 1 140 ? 12.549 19.830 -29.090 1.00 57.16 140 TYR A CA 1
ATOM 1051 C C . TYR A 1 140 ? 12.155 20.486 -30.413 1.00 57.16 140 TYR A C 1
ATOM 1053 O O . TYR A 1 140 ? 12.482 19.888 -31.470 1.00 57.16 140 TYR A O 1
#

Radius of gyration: 20.06 Å; chains: 1; bounding box: 45×40×55 Å

InterPro domains:
  IPR000932 Photosystem antenna protein-like [PF00421] (53-136)
  IPR036001 Photosystem antenna protein-like superfamily [SSF161077] (1-134)

Organism: NCBI:txid2022672

pLDDT: mean 85.66, std 16.59, range [34.88, 98.44]

Foldseek 3Di:
DVVVLVVQDDPPDCPPCNCVNSVNDCVVVCQQQPNPDDDVPDDDDDDDDPFVLQVLQCCLVPRQQVVPHQHGWDDDPVRPRIHTDGAAADPDPCLPVPNRSNVSSVVSNVSSVVSVVVVVCPVVDDDDPCCCVVVVVPPD

Secondary structure (DSSP, 8-state):
-HHHHHHH---S-TTTS-TTTTT-SSHHHHHHTT-----SS--------S-HHHHHHHIIIIIITSSSS--EEE--TTSSS-EEE--PPP-SGGGG-TT-THHHHHHHHHHHHHHHHHHHHHHH-PPPHHHHHHTTTT--